Protein AF-A0A353Z4J1-F1 (afdb_monomer_lite)

Foldseek 3Di:
DQQVDPDWDFDADPVQFTADTYQVVCVVLVHPGCVVRGRDHLVVRDPPVVRVVVNVLSVCVVVPDDRDPDDDDPPDD

Sequence (77 aa):
MLNNLPDSIFIKDISGKYVIANDRFSTMLKMPNVEELLGKSDADIYDAKTAKKYAEEDNLIISGAQPELKREQRSKT

Radius of gyration: 13.04 Å; chains: 1; bounding box: 35×25×31 Å

pLDDT: mean 89.29, std 13.78, range [38.56, 97.75]

Secondary structure (DSSP, 8-state):
-GGGSSS--EEE-TTS-EEEE-HHHHHHTT-S-STTTTT--GGGTS-HHHHHHHHHHHHHHHTTPPPP---------

Structure (mmCIF, N/CA/C/O backbone):
data_AF-A0A353Z4J1-F1
#
_entry.id   AF-A0A353Z4J1-F1
#
loop_
_atom_site.group_PDB
_atom_site.id
_atom_site.type_symbol
_atom_site.label_atom_id
_atom_site.label_alt_id
_atom_site.label_comp_id
_atom_site.label_asym_id
_atom_site.label_entity_id
_atom_site.label_seq_id
_atom_site.pdbx_PDB_ins_code
_atom_site.Cartn_x
_atom_site.Cartn_y
_atom_site.Cartn_z
_atom_site.occupancy
_atom_site.B_iso_or_equiv
_atom_site.auth_seq_id
_atom_site.auth_comp_id
_atom_site.auth_asym_id
_atom_site.auth_atom_id
_atom_site.pdbx_PDB_model_num
ATOM 1 N N . MET A 1 1 ? -3.496 5.816 -19.154 1.00 72.62 1 MET A N 1
ATOM 2 C CA . MET A 1 1 ? -3.706 7.090 -18.421 1.00 72.62 1 MET A CA 1
ATOM 3 C C . MET A 1 1 ? -3.216 6.996 -16.981 1.00 72.62 1 MET A C 1
ATOM 5 O O . MET A 1 1 ? -2.382 7.810 -16.615 1.00 72.62 1 MET A O 1
ATOM 9 N N . LEU A 1 2 ? -3.642 5.995 -16.200 1.00 85.44 2 LEU A N 1
ATOM 10 C CA . LEU A 1 2 ? -3.210 5.813 -14.805 1.00 85.44 2 LEU A CA 1
ATOM 11 C C . LEU A 1 2 ? -1.677 5.654 -14.635 1.00 85.44 2 LEU A C 1
ATOM 13 O O . LEU A 1 2 ? -1.091 6.271 -13.748 1.00 85.44 2 LEU A O 1
ATOM 17 N N . ASN A 1 3 ? -1.013 4.919 -15.536 1.00 88.19 3 ASN A N 1
ATOM 18 C CA . ASN A 1 3 ? 0.443 4.687 -15.482 1.00 88.19 3 ASN A CA 1
ATOM 19 C C . ASN A 1 3 ? 1.301 5.912 -15.847 1.00 88.19 3 ASN A C 1
ATOM 21 O O . ASN A 1 3 ? 2.501 5.920 -15.594 1.00 88.19 3 ASN A O 1
ATOM 25 N N . ASN A 1 4 ? 0.701 6.972 -16.400 1.00 88.25 4 ASN A N 1
ATOM 26 C CA . ASN A 1 4 ? 1.438 8.184 -16.772 1.00 88.25 4 ASN A CA 1
ATOM 27 C C . ASN A 1 4 ? 1.581 9.168 -15.600 1.00 88.25 4 ASN A C 1
ATOM 29 O O . ASN A 1 4 ? 2.314 10.150 -15.714 1.00 88.25 4 ASN A O 1
ATOM 33 N N . LEU A 1 5 ? 0.883 8.934 -14.485 1.00 88.75 5 LEU A N 1
ATOM 34 C CA . LEU A 1 5 ? 0.956 9.795 -13.308 1.00 88.75 5 LEU A CA 1
ATOM 35 C C . LEU A 1 5 ? 2.282 9.572 -12.565 1.00 88.75 5 LEU A C 1
ATOM 37 O O . LEU A 1 5 ? 2.779 8.446 -12.539 1.00 88.75 5 LEU A O 1
ATOM 41 N N . PRO A 1 6 ? 2.893 10.624 -11.992 1.00 87.19 6 PRO A N 1
ATOM 42 C CA . PRO A 1 6 ? 4.177 10.523 -11.303 1.00 87.19 6 PRO A CA 1
ATOM 43 C C . PRO A 1 6 ? 4.084 9.820 -9.943 1.00 87.19 6 PRO A C 1
ATOM 45 O O .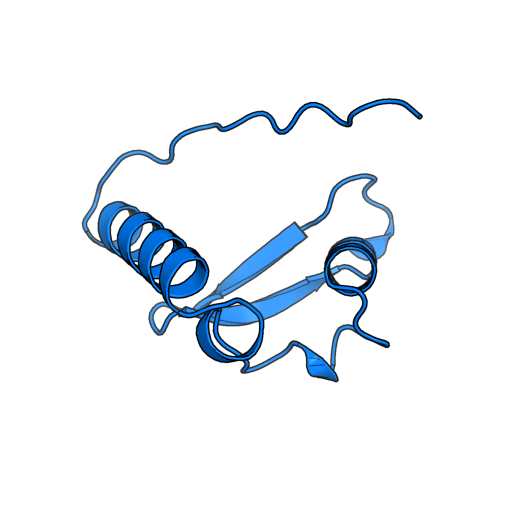 PRO A 1 6 ? 5.113 9.361 -9.444 1.00 87.19 6 PRO A O 1
ATOM 48 N N . ASP A 1 7 ? 2.888 9.722 -9.369 1.00 89.62 7 ASP A N 1
ATOM 49 C CA . ASP A 1 7 ? 2.641 9.183 -8.033 1.00 89.62 7 ASP A CA 1
ATOM 50 C C . ASP A 1 7 ? 2.244 7.708 -8.060 1.00 89.62 7 ASP A C 1
ATOM 52 O O . ASP A 1 7 ? 1.734 7.200 -9.061 1.00 89.62 7 ASP A O 1
ATOM 56 N N . SER A 1 8 ? 2.489 7.016 -6.950 1.00 92.94 8 SER A N 1
ATOM 57 C CA . SER A 1 8 ? 1.996 5.659 -6.734 1.00 92.94 8 SER A CA 1
ATOM 58 C C . SER A 1 8 ? 0.510 5.717 -6.396 1.00 92.94 8 SER A C 1
ATOM 60 O O . SER A 1 8 ? 0.117 6.397 -5.452 1.00 92.94 8 SER A O 1
ATOM 62 N N . ILE A 1 9 ? -0.319 5.030 -7.178 1.00 93.62 9 ILE A N 1
ATOM 63 C CA . ILE A 1 9 ? -1.777 5.074 -7.039 1.00 93.62 9 ILE A CA 1
ATOM 64 C C . ILE A 1 9 ? -2.299 3.651 -6.944 1.00 93.62 9 ILE A C 1
ATOM 66 O O . ILE A 1 9 ? -1.923 2.799 -7.750 1.00 93.62 9 ILE A O 1
ATOM 70 N N . PHE A 1 10 ? -3.198 3.420 -5.994 1.00 95.44 10 PHE A N 1
ATOM 71 C CA . PHE A 1 10 ? -3.906 2.161 -5.828 1.00 95.44 10 PHE A CA 1
ATOM 72 C C . PHE A 1 10 ? -5.318 2.392 -5.284 1.00 95.44 10 PHE A C 1
ATOM 74 O O . PHE A 1 10 ? -5.624 3.448 -4.733 1.00 95.44 10 PHE A O 1
ATOM 81 N N . ILE A 1 11 ? -6.173 1.387 -5.445 1.00 96.00 11 ILE A N 1
ATOM 82 C CA . ILE A 1 11 ? -7.503 1.301 -4.845 1.00 96.00 11 ILE A CA 1
ATOM 83 C C . ILE A 1 11 ? -7.628 -0.085 -4.218 1.00 96.00 11 ILE A C 1
ATOM 85 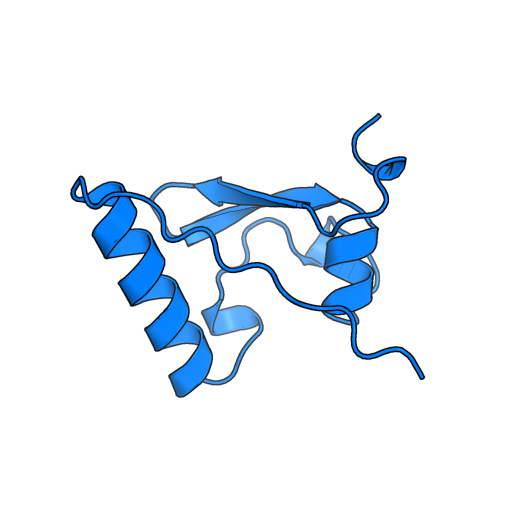O O . ILE A 1 11 ? -7.258 -1.088 -4.840 1.00 96.00 11 ILE A O 1
ATOM 89 N N . LYS A 1 12 ? -8.177 -0.132 -3.004 1.00 96.56 12 LYS A N 1
ATOM 90 C CA . LYS A 1 12 ? -8.595 -1.366 -2.340 1.00 96.56 12 LYS A CA 1
ATOM 91 C C . LYS A 1 12 ? -10.118 -1.467 -2.312 1.00 96.56 12 LYS A C 1
ATOM 93 O O . LYS A 1 12 ? -10.804 -0.445 -2.304 1.00 96.56 12 LYS A O 1
ATOM 98 N N . ASP A 1 13 ? -10.641 -2.685 -2.299 1.00 97.00 13 ASP A N 1
ATOM 99 C CA . ASP A 1 13 ? -12.038 -2.928 -1.943 1.00 97.00 13 ASP A CA 1
ATOM 100 C C . ASP A 1 13 ? -12.263 -2.832 -0.421 1.00 97.00 13 ASP A C 1
ATOM 102 O O . ASP A 1 13 ? -11.326 -2.681 0.365 1.00 97.00 13 ASP A O 1
ATOM 106 N N . ILE A 1 14 ? -13.523 -2.950 0.010 1.00 95.06 14 ILE A N 1
ATOM 107 C CA . ILE A 1 14 ? -13.902 -2.895 1.433 1.00 95.06 14 ILE A CA 1
ATOM 108 C C . ILE A 1 14 ? -13.367 -4.070 2.268 1.00 95.06 14 ILE A C 1
ATOM 110 O O . ILE A 1 14 ? -13.435 -4.024 3.491 1.00 95.06 14 ILE A O 1
ATOM 114 N N . SER A 1 15 ? -12.862 -5.129 1.628 1.00 95.62 15 SER A N 1
ATOM 115 C CA . SER A 1 15 ? -12.191 -6.252 2.296 1.00 95.62 15 SER A CA 1
ATOM 116 C C . SER A 1 15 ? -10.677 -6.028 2.410 1.00 95.62 15 SER A C 1
ATOM 118 O O . SER A 1 15 ? -9.953 -6.922 2.851 1.00 95.62 15 SER A O 1
ATOM 120 N N . GLY A 1 16 ? -10.182 -4.853 2.004 1.00 96.00 16 GLY A N 1
ATOM 121 C CA . GLY A 1 16 ? -8.768 -4.492 2.041 1.00 96.00 16 GLY A CA 1
ATOM 122 C C . GLY A 1 16 ? -7.935 -5.151 0.941 1.00 96.00 16 GLY A C 1
ATOM 123 O O . GLY A 1 16 ? -6.713 -5.235 1.080 1.00 96.00 16 GLY A O 1
ATOM 124 N N . LYS A 1 17 ? -8.557 -5.655 -0.136 1.00 97.62 17 LYS A N 1
ATOM 125 C CA . LYS A 1 17 ? -7.837 -6.255 -1.268 1.00 97.62 17 LYS A CA 1
ATOM 126 C C . LYS A 1 17 ? -7.565 -5.229 -2.359 1.00 97.62 17 LYS A C 1
ATOM 128 O O . LYS A 1 17 ? -8.459 -4.479 -2.737 1.00 97.62 17 LYS A O 1
ATOM 133 N N . TYR A 1 18 ? -6.347 -5.212 -2.899 1.00 97.69 18 TYR A N 1
ATOM 134 C CA . TYR A 1 18 ? -5.980 -4.341 -4.018 1.00 97.69 18 TYR A CA 1
ATOM 135 C C . TYR A 1 18 ? -6.749 -4.742 -5.285 1.00 97.69 18 TYR A C 1
ATOM 137 O O . TYR A 1 18 ? -6.644 -5.878 -5.744 1.00 97.69 18 TYR A O 1
ATOM 145 N N . VAL A 1 19 ? -7.507 -3.806 -5.863 1.00 97.69 19 VAL A N 1
ATOM 146 C CA . VAL A 1 19 ? -8.315 -4.028 -7.080 1.00 97.69 19 VAL A CA 1
ATOM 147 C C . VAL A 1 19 ? -7.820 -3.228 -8.280 1.00 97.69 19 VAL A C 1
ATOM 149 O O . VAL A 1 19 ? -8.041 -3.626 -9.420 1.00 97.69 19 VAL A O 1
ATOM 152 N N . ILE A 1 20 ? -7.136 -2.108 -8.037 1.00 96.38 20 ILE A N 1
ATOM 153 C CA . ILE A 1 20 ? -6.505 -1.275 -9.064 1.00 96.38 20 ILE A CA 1
ATOM 154 C C . ILE A 1 20 ? -5.174 -0.783 -8.505 1.00 96.38 20 ILE A C 1
ATOM 156 O O . ILE A 1 20 ? -5.105 -0.368 -7.351 1.00 96.38 20 ILE A O 1
ATOM 160 N N . ALA A 1 21 ? -4.135 -0.771 -9.331 1.00 96.25 21 ALA A N 1
ATOM 161 C CA . ALA A 1 21 ? -2.892 -0.072 -9.045 1.00 96.25 21 ALA A CA 1
ATOM 162 C C . ALA A 1 21 ? -2.209 0.365 -10.341 1.00 96.25 21 ALA A C 1
ATOM 164 O O . ALA A 1 21 ? -2.550 -0.112 -11.423 1.00 96.25 21 ALA A O 1
ATOM 165 N N . ASN A 1 22 ? -1.258 1.288 -10.227 1.00 95.56 22 ASN A N 1
ATOM 166 C CA . ASN A 1 22 ? -0.394 1.690 -11.329 1.00 95.56 22 ASN A CA 1
ATOM 167 C C . ASN A 1 22 ? 1.005 1.070 -11.214 1.00 95.56 22 ASN A C 1
ATOM 169 O O . ASN A 1 22 ? 1.429 0.655 -10.134 1.00 95.56 22 ASN A O 1
ATOM 173 N N . ASP A 1 23 ? 1.754 1.073 -12.319 1.00 95.19 23 ASP A N 1
ATOM 174 C CA . ASP A 1 23 ? 3.092 0.458 -12.381 1.00 95.19 23 ASP A CA 1
ATOM 175 C C . ASP A 1 23 ? 4.089 1.085 -11.389 1.00 95.19 23 ASP A C 1
ATOM 177 O O . ASP A 1 23 ? 5.063 0.460 -10.966 1.00 95.19 23 ASP A O 1
ATOM 181 N N . ARG A 1 24 ? 3.861 2.340 -10.980 1.00 94.81 24 ARG A N 1
ATOM 182 C CA . ARG A 1 24 ? 4.687 2.984 -9.952 1.00 94.81 24 ARG A CA 1
ATOM 183 C C . ARG A 1 24 ? 4.493 2.357 -8.584 1.00 94.81 24 ARG A C 1
ATOM 185 O O . ARG A 1 24 ? 5.476 2.199 -7.864 1.00 94.81 24 ARG A O 1
ATOM 192 N N . PHE A 1 25 ? 3.265 1.989 -8.233 1.00 95.31 25 PHE A N 1
ATOM 193 C CA . PHE A 1 25 ? 2.989 1.336 -6.963 1.00 95.31 25 PHE A CA 1
ATOM 194 C C . PHE A 1 25 ? 3.595 -0.073 -6.918 1.00 95.31 25 PHE A C 1
ATOM 196 O O . PHE A 1 25 ? 4.278 -0.388 -5.948 1.00 95.31 25 PHE A O 1
ATOM 203 N N . SER A 1 26 ? 3.481 -0.880 -7.983 1.00 94.12 26 SER A N 1
ATOM 204 C CA . SER A 1 26 ? 4.162 -2.190 -8.035 1.00 94.12 26 SER A CA 1
ATOM 205 C C . SER A 1 26 ? 5.687 -2.047 -7.945 1.00 94.12 26 SER A C 1
ATOM 207 O O . SER A 1 26 ? 6.327 -2.758 -7.169 1.00 94.12 26 SER A O 1
ATOM 209 N N . THR A 1 27 ? 6.266 -1.055 -8.631 1.00 94.12 27 THR A N 1
ATOM 210 C CA . THR A 1 27 ? 7.701 -0.729 -8.537 1.00 94.12 27 THR A CA 1
ATOM 211 C C . THR A 1 27 ? 8.108 -0.347 -7.111 1.00 94.12 27 THR A C 1
ATOM 213 O O . THR A 1 27 ? 9.134 -0.808 -6.612 1.00 94.12 27 THR A O 1
ATOM 216 N N . MET A 1 28 ? 7.305 0.475 -6.428 1.00 93.56 28 MET A N 1
ATOM 217 C CA . MET A 1 28 ? 7.541 0.880 -5.038 1.00 93.56 28 MET A CA 1
ATOM 218 C C . MET A 1 28 ? 7.531 -0.324 -4.087 1.00 93.56 28 MET A C 1
ATOM 220 O O . MET A 1 28 ? 8.377 -0.410 -3.197 1.00 93.56 28 MET A O 1
ATOM 224 N N . LEU A 1 29 ? 6.618 -1.272 -4.312 1.00 93.75 29 LEU A N 1
ATOM 225 C CA . LEU A 1 29 ? 6.530 -2.533 -3.572 1.00 93.75 29 LEU A CA 1
ATOM 226 C C . LEU A 1 29 ? 7.588 -3.567 -3.986 1.00 93.75 29 LEU A C 1
ATOM 228 O O . LEU A 1 29 ? 7.656 -4.636 -3.385 1.00 93.75 29 LEU A O 1
ATOM 232 N N . LYS A 1 30 ? 8.421 -3.264 -4.993 1.00 94.69 30 LYS A N 1
ATOM 233 C CA . LYS A 1 30 ? 9.396 -4.190 -5.596 1.00 94.69 30 LYS A CA 1
ATOM 234 C C . LYS A 1 30 ? 8.749 -5.475 -6.128 1.00 94.69 30 LYS A C 1
ATOM 236 O O . LYS A 1 30 ? 9.363 -6.539 -6.105 1.00 94.69 30 LYS A O 1
ATOM 241 N N . MET A 1 31 ? 7.516 -5.363 -6.613 1.00 94.12 31 MET A N 1
ATOM 242 C CA . MET A 1 31 ? 6.802 -6.434 -7.302 1.00 94.12 31 MET A CA 1
ATOM 243 C C . MET A 1 31 ? 7.057 -6.347 -8.812 1.00 94.12 31 MET A C 1
ATOM 245 O O . MET A 1 31 ? 7.256 -5.247 -9.333 1.00 94.12 31 MET A O 1
ATOM 249 N N . PRO A 1 32 ? 7.055 -7.479 -9.536 1.00 93.38 32 PRO A N 1
ATOM 250 C CA . PRO A 1 32 ? 7.392 -7.495 -10.959 1.00 93.38 32 PRO A CA 1
ATOM 251 C C . PRO A 1 32 ? 6.339 -6.808 -11.837 1.00 93.38 32 PRO A C 1
ATOM 253 O O . PRO A 1 32 ? 6.691 -6.241 -12.869 1.00 93.38 32 PRO A O 1
ATOM 256 N N . ASN A 1 33 ? 5.062 -6.849 -11.451 1.00 94.50 33 ASN A N 1
ATOM 257 C CA . ASN A 1 33 ? 3.960 -6.229 -12.184 1.00 94.50 33 ASN A CA 1
ATOM 258 C C . ASN A 1 33 ? 2.740 -5.997 -11.268 1.00 94.50 33 ASN A C 1
ATOM 260 O O . ASN A 1 33 ? 2.756 -6.359 -10.089 1.00 94.50 33 ASN A O 1
ATOM 264 N N . VAL A 1 34 ? 1.711 -5.326 -11.793 1.00 95.38 34 VAL A N 1
ATOM 265 C CA . VAL A 1 34 ? 0.477 -5.019 -11.048 1.00 95.38 34 VAL A CA 1
ATOM 266 C C . VAL A 1 34 ? -0.396 -6.263 -10.898 1.00 95.38 34 VAL A C 1
ATOM 268 O O . VAL A 1 34 ? -1.067 -6.415 -9.885 1.00 95.38 34 VAL A O 1
ATOM 271 N N . GLU A 1 35 ? -0.378 -7.175 -11.862 1.00 96.06 35 GLU A N 1
ATOM 272 C CA . GLU A 1 35 ? -1.192 -8.388 -11.869 1.00 96.06 35 GLU A CA 1
ATOM 273 C C . GLU A 1 35 ? -0.912 -9.272 -10.649 1.00 96.06 35 GLU A C 1
ATOM 275 O O . GLU A 1 35 ? -1.842 -9.821 -10.065 1.00 96.06 35 GLU A O 1
ATOM 280 N N . GLU A 1 36 ? 0.343 -9.348 -10.205 1.00 95.50 36 GLU A N 1
ATOM 281 C CA . GLU A 1 36 ? 0.716 -10.064 -8.982 1.00 95.50 36 GLU A CA 1
ATOM 282 C C . GLU A 1 36 ? 0.247 -9.375 -7.695 1.00 95.50 36 GLU A C 1
ATOM 284 O O . GLU A 1 36 ? 0.163 -10.024 -6.653 1.00 95.50 36 GLU A O 1
ATOM 289 N N . LEU A 1 37 ? -0.052 -8.076 -7.738 1.00 96.06 37 LEU A N 1
ATOM 290 C CA . LEU A 1 37 ? -0.582 -7.317 -6.605 1.00 96.06 37 LEU A CA 1
ATOM 291 C C . LEU A 1 37 ? -2.100 -7.495 -6.453 1.00 96.06 37 LEU A C 1
ATOM 293 O O . LEU A 1 37 ? -2.611 -7.461 -5.332 1.00 96.06 37 LEU A O 1
ATOM 297 N N . LEU A 1 38 ? -2.832 -7.660 -7.555 1.00 97.00 38 LEU A N 1
ATOM 298 C CA . LEU A 1 38 ? -4.293 -7.698 -7.520 1.00 97.00 38 LEU A CA 1
ATOM 299 C C . LEU A 1 38 ? -4.808 -8.871 -6.669 1.00 97.00 38 LEU A C 1
ATOM 301 O O . LEU A 1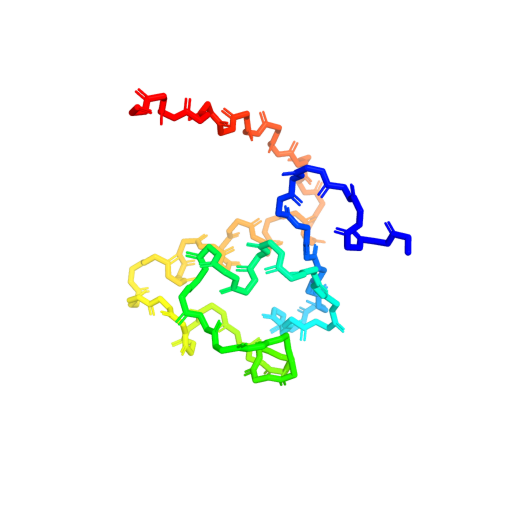 38 ? -4.328 -9.999 -6.754 1.00 97.00 38 LEU A O 1
ATOM 305 N N . GLY A 1 39 ? -5.792 -8.594 -5.813 1.00 97.62 39 GLY A N 1
ATOM 306 C CA . GLY A 1 39 ? -6.367 -9.562 -4.875 1.00 97.62 39 GLY A CA 1
ATOM 307 C C . GLY A 1 39 ? -5.540 -9.814 -3.606 1.00 97.62 39 GLY A C 1
ATOM 308 O O . GLY A 1 39 ? -6.035 -10.469 -2.683 1.00 97.62 39 GLY A O 1
ATOM 309 N N . LYS A 1 40 ? -4.316 -9.280 -3.499 1.00 97.75 40 LYS A N 1
ATOM 310 C CA . LYS A 1 40 ? -3.546 -9.290 -2.244 1.00 97.75 40 LYS A CA 1
ATOM 311 C C . LYS A 1 40 ? -4.082 -8.246 -1.266 1.00 97.75 40 LYS A C 1
ATOM 313 O O . LYS A 1 40 ? -4.725 -7.278 -1.656 1.00 97.75 40 LYS A O 1
ATOM 318 N N . SER A 1 41 ? -3.832 -8.468 0.017 1.00 97.75 41 SER A N 1
ATOM 319 C CA . SER A 1 41 ? -4.013 -7.507 1.112 1.00 97.75 41 SER A CA 1
ATOM 320 C C . SER A 1 41 ? -2.664 -7.017 1.620 1.00 97.75 41 SER A C 1
ATOM 322 O O . SER A 1 41 ? -1.631 -7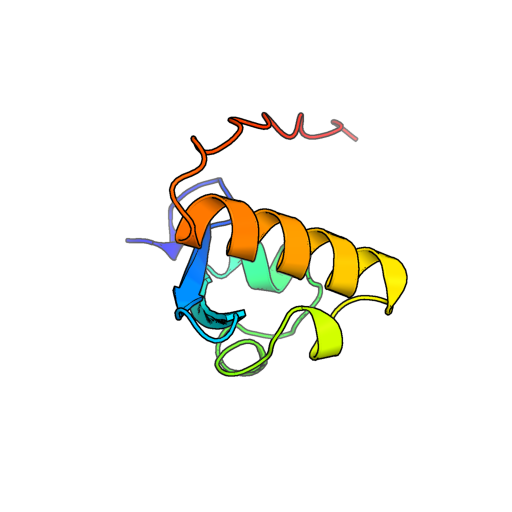.601 1.300 1.00 97.75 41 SER A O 1
ATOM 324 N N . ASP A 1 42 ? -2.661 -6.002 2.483 1.00 97.31 42 ASP A N 1
ATOM 325 C CA . ASP A 1 42 ? -1.430 -5.538 3.138 1.00 97.31 42 ASP A CA 1
ATOM 326 C C . ASP A 1 42 ? -0.702 -6.656 3.889 1.00 97.31 42 ASP A C 1
ATOM 328 O O . ASP A 1 42 ? 0.523 -6.671 3.920 1.00 97.31 42 ASP A O 1
ATOM 332 N N . ALA A 1 43 ? -1.440 -7.624 4.441 1.00 97.38 43 ALA A N 1
ATOM 333 C CA . ALA A 1 43 ? -0.878 -8.776 5.147 1.00 97.38 43 ALA A CA 1
ATOM 334 C C . ALA A 1 43 ? -0.093 -9.740 4.239 1.00 97.38 43 ALA A C 1
ATOM 336 O O . ALA A 1 43 ? 0.731 -10.503 4.734 1.00 97.38 43 ALA A O 1
ATOM 337 N N . ASP A 1 44 ? -0.332 -9.707 2.926 1.00 96.94 44 ASP A N 1
ATOM 338 C CA . ASP A 1 44 ? 0.391 -10.524 1.946 1.00 96.94 44 ASP A CA 1
ATOM 339 C C . ASP A 1 44 ? 1.694 -9.849 1.469 1.00 96.94 44 ASP A C 1
ATOM 341 O O . ASP A 1 44 ? 2.462 -10.460 0.725 1.00 96.94 44 ASP A O 1
ATOM 345 N N . ILE A 1 45 ? 1.909 -8.577 1.834 1.00 95.62 45 ILE A N 1
ATOM 346 C CA . ILE A 1 45 ? 2.954 -7.703 1.272 1.00 95.62 45 ILE A CA 1
ATOM 347 C C . ILE A 1 45 ? 3.883 -7.170 2.367 1.00 95.62 45 ILE A C 1
ATOM 349 O O . ILE A 1 45 ? 5.099 -7.123 2.185 1.00 95.62 45 ILE A O 1
ATOM 353 N N . TYR A 1 46 ? 3.319 -6.763 3.501 1.00 95.50 46 TYR A N 1
ATOM 354 C CA . TYR A 1 46 ? 4.032 -6.131 4.603 1.00 95.50 46 TYR A CA 1
ATOM 355 C C . TYR A 1 46 ? 4.138 -7.055 5.817 1.00 95.50 46 TYR A C 1
ATOM 357 O O . TYR A 1 46 ? 3.408 -8.036 5.956 1.00 95.50 46 TYR A O 1
ATOM 365 N N . ASP A 1 47 ? 5.036 -6.716 6.743 1.00 97.31 47 ASP A N 1
ATOM 366 C CA . ASP A 1 47 ? 5.090 -7.379 8.041 1.00 97.31 47 ASP A CA 1
ATOM 367 C C . ASP A 1 47 ? 3.789 -7.164 8.839 1.00 97.31 47 ASP A C 1
ATOM 369 O O . ASP A 1 47 ? 3.055 -6.195 8.630 1.00 97.31 47 ASP A O 1
ATOM 373 N N . ALA A 1 48 ? 3.526 -8.049 9.804 1.00 96.38 48 ALA A N 1
ATOM 374 C CA . ALA A 1 48 ? 2.271 -8.060 10.554 1.00 96.38 48 ALA A CA 1
ATOM 375 C C . ALA A 1 48 ? 1.950 -6.729 11.256 1.00 96.38 48 ALA A C 1
ATOM 377 O O . ALA A 1 48 ? 0.780 -6.363 11.369 1.00 96.38 48 ALA A O 1
ATOM 378 N N . LYS A 1 49 ? 2.963 -5.992 11.731 1.00 97.44 49 LYS A N 1
ATOM 379 C CA . LYS A 1 49 ? 2.750 -4.713 12.418 1.00 97.44 49 LYS A CA 1
ATOM 380 C C . LYS A 1 49 ? 2.314 -3.643 11.422 1.00 97.44 49 LYS A C 1
ATOM 382 O O . LYS A 1 49 ? 1.347 -2.929 11.683 1.00 97.44 49 LYS A O 1
ATOM 387 N N . THR A 1 50 ? 3.011 -3.543 10.296 1.00 95.94 50 THR A N 1
ATOM 388 C CA . THR A 1 50 ? 2.704 -2.576 9.236 1.00 95.94 50 THR A CA 1
ATOM 389 C C . THR A 1 50 ? 1.357 -2.880 8.579 1.00 95.94 50 THR A C 1
ATOM 391 O O . THR A 1 50 ? 0.517 -1.990 8.472 1.00 95.94 50 THR A O 1
ATOM 394 N N . ALA A 1 51 ? 1.101 -4.145 8.239 1.00 96.69 51 ALA A N 1
ATOM 395 C CA . ALA A 1 51 ? -0.165 -4.581 7.656 1.00 96.69 51 ALA A CA 1
ATOM 396 C C . ALA A 1 51 ? -1.360 -4.284 8.570 1.00 96.69 51 ALA A C 1
ATOM 398 O O . ALA A 1 51 ? -2.370 -3.748 8.118 1.00 96.69 51 ALA A O 1
ATOM 399 N N . LYS A 1 52 ? -1.230 -4.581 9.871 1.00 96.62 52 LYS A N 1
ATOM 400 C CA . LYS A 1 52 ? -2.272 -4.282 10.859 1.00 96.62 52 LYS A CA 1
ATOM 401 C C . LYS A 1 52 ? -2.559 -2.784 10.935 1.00 96.62 52 LYS A C 1
ATOM 403 O O . LYS A 1 52 ? -3.722 -2.402 10.932 1.00 96.62 52 LYS A O 1
ATOM 408 N N . LYS A 1 53 ? -1.516 -1.949 10.961 1.00 95.88 53 LYS A N 1
ATOM 409 C CA . LYS A 1 53 ? -1.674 -0.492 10.984 1.00 95.88 53 LYS A CA 1
ATOM 410 C C . LYS A 1 53 ? -2.472 0.006 9.773 1.00 95.88 53 LYS A C 1
ATOM 412 O O . LYS A 1 53 ? -3.410 0.770 9.960 1.00 95.88 53 LYS A O 1
ATOM 417 N N . TYR A 1 54 ? -2.124 -0.426 8.560 1.00 95.31 54 TYR A N 1
ATOM 418 C CA . TYR A 1 54 ? -2.844 0.004 7.356 1.00 95.31 54 TYR A CA 1
ATOM 419 C C . TYR A 1 54 ? -4.294 -0.479 7.341 1.00 95.31 54 TYR A C 1
ATOM 421 O O . TYR A 1 54 ? -5.187 0.309 7.054 1.00 95.31 54 TYR A O 1
ATOM 429 N N . ALA A 1 55 ? -4.551 -1.725 7.745 1.00 94.50 55 ALA A N 1
ATOM 430 C CA . ALA A 1 55 ? -5.915 -2.234 7.852 1.00 94.50 55 ALA A CA 1
ATOM 431 C C . ALA A 1 55 ? -6.751 -1.463 8.892 1.00 94.50 55 ALA A C 1
ATOM 433 O O . ALA A 1 55 ? -7.941 -1.236 8.688 1.00 94.50 55 ALA A O 1
ATOM 434 N N . GLU A 1 56 ? -6.156 -1.053 10.015 1.00 95.00 56 GLU A N 1
ATOM 435 C CA . GLU A 1 56 ? -6.824 -0.213 11.017 1.00 95.00 56 GLU A CA 1
ATOM 436 C C . GLU A 1 56 ? -7.132 1.191 10.473 1.00 95.00 56 GLU A C 1
ATOM 438 O O . GLU A 1 56 ? -8.252 1.669 10.646 1.00 95.00 56 GLU A O 1
ATOM 443 N N . GLU A 1 57 ? -6.184 1.828 9.776 1.00 93.69 57 GLU A N 1
ATOM 444 C CA . GLU A 1 57 ? -6.387 3.129 9.119 1.00 93.69 57 GLU A CA 1
ATOM 445 C C . GLU A 1 57 ? -7.506 3.053 8.058 1.00 93.69 57 GLU A C 1
ATOM 447 O O . GLU A 1 57 ? -8.418 3.884 8.065 1.00 93.69 57 GLU A O 1
ATOM 452 N N . ASP A 1 58 ? -7.497 2.021 7.210 1.00 94.06 58 ASP A N 1
ATOM 453 C CA . ASP A 1 58 ? -8.520 1.794 6.181 1.00 94.06 58 ASP A CA 1
ATOM 454 C C . ASP A 1 58 ? -9.912 1.581 6.808 1.00 94.06 58 ASP A C 1
ATOM 456 O O . ASP A 1 58 ? -10.895 2.198 6.388 1.00 94.06 58 ASP A O 1
ATOM 460 N N . ASN A 1 59 ? -10.008 0.770 7.868 1.00 93.62 59 ASN A N 1
ATOM 461 C CA . ASN A 1 59 ? -11.270 0.517 8.573 1.00 93.62 59 ASN A CA 1
ATOM 462 C C . ASN A 1 59 ? -11.847 1.777 9.229 1.00 93.62 59 ASN A C 1
ATOM 464 O O . ASN A 1 59 ? -13.066 1.966 9.229 1.00 93.62 59 ASN A O 1
ATOM 468 N N . LEU A 1 60 ? -10.997 2.658 9.766 1.00 93.69 60 LEU A N 1
ATOM 469 C CA . LEU A 1 60 ? -11.449 3.937 10.313 1.00 93.69 60 LEU A CA 1
ATOM 470 C C . LEU A 1 60 ? -12.095 4.797 9.223 1.00 93.69 60 LEU A C 1
ATOM 472 O O . LEU A 1 60 ? -13.193 5.318 9.433 1.00 93.69 60 LEU A O 1
ATOM 476 N N . ILE A 1 61 ? -11.467 4.898 8.050 1.00 92.69 61 ILE A N 1
ATOM 477 C CA . ILE A 1 61 ? -12.008 5.655 6.912 1.00 92.69 61 ILE A CA 1
ATOM 478 C C . ILE A 1 61 ? -13.344 5.057 6.455 1.00 92.69 61 ILE A C 1
ATOM 480 O O . ILE A 1 61 ? -14.324 5.788 6.309 1.00 92.69 61 ILE A O 1
ATOM 484 N N . ILE A 1 62 ? -13.424 3.730 6.310 1.00 92.38 62 ILE A N 1
ATOM 485 C CA . ILE A 1 62 ? -14.665 3.026 5.943 1.00 92.38 62 ILE A CA 1
ATOM 486 C C . ILE A 1 62 ? -15.779 3.289 6.970 1.00 92.38 62 ILE A C 1
ATOM 488 O O . ILE A 1 62 ? -16.938 3.453 6.593 1.00 92.38 62 ILE A O 1
ATOM 492 N N . SER A 1 63 ? -15.439 3.387 8.259 1.00 93.62 63 SER A N 1
ATOM 493 C CA . SER A 1 63 ? -16.396 3.685 9.335 1.00 93.62 63 SER A CA 1
ATOM 494 C C . SER A 1 63 ? -16.863 5.149 9.396 1.00 93.62 63 SER A C 1
ATOM 496 O O . SER A 1 63 ? -17.714 5.482 10.221 1.00 93.62 63 SER A O 1
ATOM 498 N N . GLY A 1 64 ? -16.346 6.022 8.522 1.00 90.88 64 GLY A N 1
ATOM 499 C CA . GLY A 1 64 ? -16.754 7.424 8.408 1.00 90.88 64 GLY A CA 1
ATOM 500 C C . GLY A 1 64 ? -15.742 8.442 8.939 1.00 90.88 64 GLY A C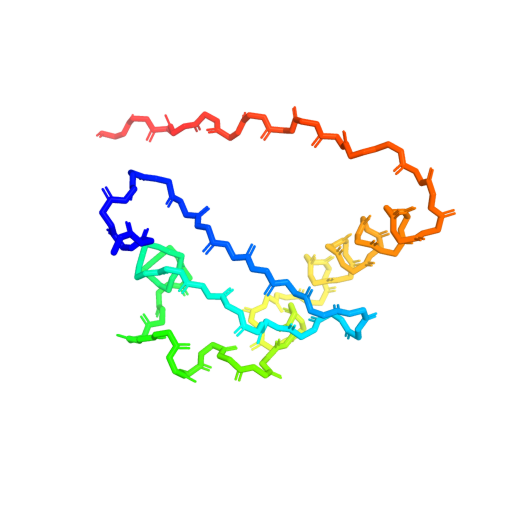 1
ATOM 501 O O . GLY A 1 64 ? -16.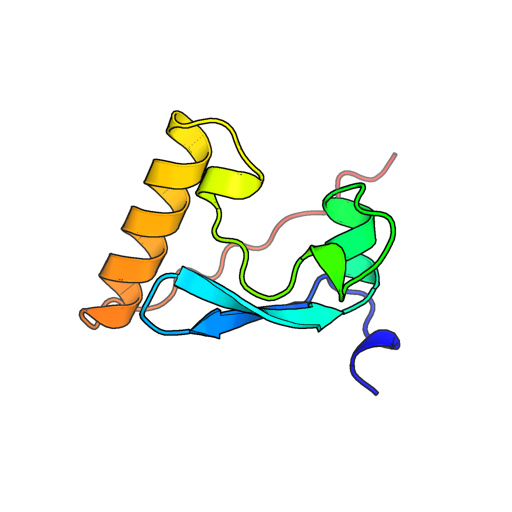079 9.623 9.051 1.00 90.88 64 GLY A O 1
ATOM 502 N N . ALA A 1 65 ? -14.513 8.028 9.264 1.00 90.50 65 ALA A N 1
ATOM 503 C CA . ALA A 1 65 ? -13.448 8.974 9.582 1.00 90.50 65 ALA A CA 1
ATOM 504 C C . ALA A 1 65 ? -13.026 9.777 8.339 1.00 90.50 65 ALA A C 1
ATOM 506 O O . ALA A 1 65 ? -13.080 9.296 7.207 1.00 90.50 65 ALA A O 1
ATOM 507 N N . GLN A 1 66 ? -12.575 11.015 8.554 1.00 85.88 66 GLN A N 1
ATOM 508 C CA . GLN A 1 66 ? -12.002 11.825 7.479 1.00 85.88 66 GLN A CA 1
ATOM 509 C C . GLN A 1 66 ? -10.626 11.272 7.080 1.00 85.88 66 GLN A C 1
ATOM 511 O O . GLN A 1 66 ? -9.829 10.959 7.968 1.00 85.88 66 GLN A O 1
ATOM 516 N N . PRO A 1 67 ? -10.316 11.174 5.774 1.00 82.75 67 PRO A N 1
ATOM 517 C CA . PRO A 1 67 ? -9.017 10.699 5.329 1.00 82.75 67 PRO A CA 1
ATOM 518 C C . PRO A 1 67 ? -7.921 11.675 5.765 1.00 82.75 67 PRO A C 1
ATOM 520 O O . PRO A 1 67 ? -8.001 12.883 5.527 1.00 82.75 67 PRO A O 1
ATOM 523 N N . GLU A 1 68 ? -6.863 11.149 6.377 1.00 80.00 68 GLU A N 1
ATOM 524 C CA . GLU A 1 68 ? -5.676 11.944 6.671 1.00 80.00 68 GLU A CA 1
ATOM 525 C C . GLU A 1 68 ? -4.866 12.155 5.387 1.00 80.00 68 GLU A C 1
ATOM 527 O O . GLU A 1 68 ? -4.319 11.213 4.812 1.00 80.00 68 GLU A O 1
ATOM 532 N N . LEU A 1 69 ? -4.733 13.408 4.945 1.00 76.62 69 LEU A N 1
ATOM 533 C CA . LEU A 1 69 ? -3.831 13.758 3.847 1.00 76.62 69 LEU A CA 1
ATOM 534 C C . LEU A 1 69 ? -2.375 13.707 4.330 1.00 76.62 69 LEU A C 1
ATOM 536 O O . LEU A 1 69 ? -1.787 14.721 4.712 1.00 76.62 69 LEU A O 1
ATOM 540 N N . LYS A 1 70 ? -1.773 12.518 4.292 1.00 71.50 70 LYS A N 1
ATOM 541 C CA . LYS A 1 70 ? -0.339 12.329 4.541 1.00 71.50 70 LYS A CA 1
ATOM 542 C C . LYS A 1 70 ? 0.433 12.601 3.250 1.00 71.50 70 LYS A C 1
ATOM 544 O O . LYS A 1 70 ? 0.400 11.822 2.305 1.00 71.50 70 LYS A O 1
ATOM 549 N N . ARG A 1 71 ? 1.131 13.740 3.194 1.00 62.75 71 ARG A N 1
ATOM 550 C CA . ARG A 1 71 ? 2.083 14.032 2.112 1.00 62.75 71 ARG A CA 1
ATOM 551 C C . ARG A 1 71 ? 3.376 13.269 2.372 1.00 62.75 71 ARG A C 1
ATOM 553 O O . ARG A 1 71 ? 4.196 13.710 3.174 1.00 62.75 71 ARG A O 1
ATOM 560 N N . GLU A 1 72 ? 3.567 12.152 1.684 1.00 60.88 72 GLU A N 1
ATOM 561 C CA . GLU A 1 72 ? 4.853 11.458 1.680 1.00 60.88 72 GLU A CA 1
ATOM 562 C C . GLU A 1 72 ? 5.869 12.310 0.904 1.00 60.88 72 GLU A C 1
ATOM 564 O O . GLU A 1 72 ? 5.836 12.411 -0.324 1.00 60.88 72 GLU A O 1
ATOM 569 N N . GLN A 1 73 ? 6.757 13.007 1.620 1.00 51.81 73 GLN A N 1
ATOM 570 C CA . GLN A 1 73 ? 7.879 13.688 0.982 1.00 51.81 73 GLN A CA 1
ATOM 571 C C . GLN A 1 73 ? 8.809 12.628 0.394 1.00 51.81 73 GLN A C 1
ATOM 573 O O . GLN A 1 73 ? 9.391 11.828 1.126 1.00 51.81 73 GLN A O 1
ATOM 578 N N . ARG A 1 74 ? 8.990 12.648 -0.932 1.00 52.28 74 ARG A N 1
ATOM 579 C CA . ARG A 1 74 ? 10.085 11.914 -1.570 1.00 52.28 74 ARG A CA 1
ATOM 580 C C . ARG A 1 74 ? 11.391 12.368 -0.933 1.00 52.28 74 ARG A C 1
ATOM 582 O O . ARG A 1 74 ? 11.807 13.509 -1.134 1.00 52.28 74 ARG A O 1
ATOM 589 N N . SER A 1 75 ? 12.040 11.473 -0.197 1.00 42.62 75 SER A N 1
ATOM 590 C CA . SER A 1 75 ? 13.428 11.676 0.196 1.00 42.62 75 SER A CA 1
ATOM 591 C C . SER A 1 75 ? 14.252 11.684 -1.092 1.00 42.62 75 SER A C 1
ATOM 593 O O . SER A 1 75 ? 14.381 10.657 -1.759 1.00 42.62 75 SER A O 1
ATOM 595 N N . LYS A 1 76 ? 14.705 12.872 -1.513 1.00 40.44 76 LYS A N 1
ATOM 596 C CA . LYS A 1 76 ? 15.626 13.027 -2.642 1.00 40.44 76 LYS A CA 1
ATOM 597 C C . LYS A 1 76 ? 16.936 12.347 -2.245 1.00 40.44 76 LYS A C 1
ATOM 599 O O . LYS A 1 76 ? 17.610 12.834 -1.342 1.00 40.44 76 LYS A O 1
ATOM 604 N N . THR A 1 77 ? 17.248 11.224 -2.883 1.00 38.56 77 THR A N 1
ATOM 605 C CA . THR A 1 77 ? 18.638 10.776 -3.034 1.00 38.56 77 THR A CA 1
ATOM 606 C C . THR A 1 77 ? 19.146 11.323 -4.356 1.00 38.56 77 THR A C 1
ATOM 608 O O . THR A 1 77 ? 18.347 11.298 -5.323 1.00 38.56 77 THR A O 1
#